Protein AF-A0A7W1CTE5-F1 (afdb_monomer_lite)

Radius of gyration: 12.7 Å; chains: 1; bounding box: 29×30×32 Å

Secondary structure (DSSP, 8-state):
--PPPPHHHHHHHHHHHHHHTTT---HHHHHHHHHHHHT--HHHHT-BS-TTT-SSBHHHHHHHHHHHHHH-SS-----

Foldseek 3Di:
DQDQDDLVSVLVLLVVQCVVVVNDDDLVSSLVSSCVVVVDDVVNQVACPDPPPDPHHPSSVSSNVSVVVVVDPDDDDDD

pLDDT: mean 76.18, std 14.21, range [36.41, 89.62]

Sequence (79 aa):
MTKVPTFDQLMNPLITALRDLGGSGSVDEIYERVIQNLKLSDDILSVLHDPEAGNQTEVYYRLAWGKTKGKTKGSMLEF

Structure (mmCIF, N/CA/C/O backbone):
data_AF-A0A7W1CTE5-F1
#
_entry.id   AF-A0A7W1CTE5-F1
#
loop_
_atom_site.group_PDB
_atom_site.id
_atom_site.type_symbol
_atom_site.label_atom_id
_atom_site.label_alt_id
_atom_site.label_comp_id
_atom_site.label_asym_id
_atom_site.label_entity_id
_atom_site.label_seq_id
_atom_site.pdbx_PDB_ins_code
_atom_site.Cartn_x
_atom_site.Cartn_y
_atom_site.Cartn_z
_atom_site.occupancy
_atom_site.B_iso_or_equiv
_atom_site.auth_seq_id
_atom_site.auth_comp_id
_atom_site.auth_asym_id
_atom_site.auth_atom_id
_atom_site.pdbx_PDB_model_num
ATOM 1 N N . MET A 1 1 ? 5.407 -18.736 -6.091 1.00 45.28 1 MET A N 1
ATOM 2 C CA . MET A 1 1 ? 5.115 -17.656 -7.056 1.00 45.28 1 MET A CA 1
ATOM 3 C C . MET A 1 1 ? 4.496 -16.513 -6.286 1.00 45.28 1 MET A C 1
ATOM 5 O O . MET A 1 1 ? 3.328 -16.598 -5.918 1.00 45.28 1 MET A O 1
ATOM 9 N N . THR A 1 2 ? 5.288 -15.500 -5.971 1.00 53.50 2 THR A N 1
ATOM 10 C CA . THR A 1 2 ? 4.826 -14.300 -5.279 1.00 53.50 2 THR A CA 1
ATOM 11 C C . THR A 1 2 ? 3.988 -13.496 -6.267 1.00 53.50 2 THR A C 1
ATOM 13 O O . THR A 1 2 ? 4.504 -12.934 -7.228 1.00 53.50 2 THR A O 1
ATOM 16 N N . LYS A 1 3 ? 2.661 -13.558 -6.130 1.00 69.88 3 LYS A N 1
ATOM 17 C CA . LYS A 1 3 ? 1.747 -12.836 -7.020 1.00 69.88 3 LYS A CA 1
ATOM 18 C C . LYS A 1 3 ? 1.532 -11.441 -6.460 1.00 69.88 3 LYS A C 1
ATOM 20 O O . LYS A 1 3 ? 0.962 -11.299 -5.381 1.00 69.88 3 LYS A O 1
ATOM 25 N N . VAL A 1 4 ? 1.961 -10.428 -7.207 1.00 75.44 4 VAL A N 1
ATOM 26 C CA . VAL A 1 4 ? 1.634 -9.038 -6.887 1.00 75.44 4 VAL A CA 1
ATOM 27 C C . VAL A 1 4 ? 0.113 -8.866 -6.963 1.00 75.44 4 VAL A C 1
ATOM 29 O O . VAL A 1 4 ? -0.476 -9.226 -7.990 1.00 75.44 4 VAL A O 1
ATOM 32 N N . PRO A 1 5 ? -0.537 -8.336 -5.912 1.00 78.44 5 PRO A N 1
ATOM 33 C CA . PRO A 1 5 ? -1.981 -8.141 -5.900 1.00 78.44 5 PRO A CA 1
ATOM 34 C C . PRO A 1 5 ? -2.409 -7.235 -7.056 1.00 78.44 5 PRO A C 1
ATOM 36 O O . PRO A 1 5 ? -1.808 -6.186 -7.306 1.00 78.44 5 PRO A O 1
ATOM 39 N N . THR A 1 6 ? -3.437 -7.659 -7.789 1.00 81.44 6 THR A N 1
ATOM 40 C CA . THR A 1 6 ? -3.983 -6.901 -8.922 1.00 81.44 6 THR A CA 1
ATOM 41 C C . THR A 1 6 ? -4.663 -5.616 -8.454 1.00 81.44 6 THR A C 1
ATOM 43 O O . THR A 1 6 ? -4.975 -5.454 -7.276 1.00 81.44 6 THR A O 1
ATOM 46 N N . PHE A 1 7 ? -4.916 -4.690 -9.384 1.00 77.94 7 PHE A N 1
ATOM 47 C CA . PHE A 1 7 ? -5.606 -3.431 -9.083 1.00 77.94 7 PHE A CA 1
ATOM 48 C C . PHE A 1 7 ? -6.927 -3.643 -8.323 1.00 77.94 7 PHE A C 1
ATOM 50 O O . PHE A 1 7 ? -7.193 -2.954 -7.342 1.00 77.94 7 PHE A O 1
ATOM 57 N N . ASP A 1 8 ? -7.712 -4.644 -8.724 1.00 79.12 8 ASP A N 1
ATOM 58 C CA . ASP A 1 8 ? -8.984 -4.994 -8.082 1.00 79.12 8 ASP A CA 1
ATOM 59 C C . ASP A 1 8 ? -8.793 -5.435 -6.619 1.00 79.12 8 ASP A C 1
ATOM 61 O O . ASP A 1 8 ? -9.489 -4.980 -5.713 1.00 79.12 8 ASP A O 1
ATOM 65 N N . GLN A 1 9 ? -7.745 -6.222 -6.353 1.00 82.62 9 GLN A N 1
ATOM 66 C CA . GLN A 1 9 ? -7.389 -6.627 -4.992 1.00 82.62 9 GLN A CA 1
ATOM 67 C C . GLN A 1 9 ? -6.862 -5.465 -4.142 1.00 82.62 9 GLN A C 1
ATOM 69 O O . GLN A 1 9 ? -6.986 -5.506 -2.920 1.00 82.62 9 GLN A O 1
ATOM 74 N N . LEU A 1 10 ? -6.292 -4.433 -4.772 1.00 83.69 10 LEU A N 1
ATOM 75 C CA . LEU A 1 10 ? -5.803 -3.226 -4.106 1.00 83.69 10 LEU A CA 1
ATOM 76 C C . LEU A 1 10 ? -6.902 -2.176 -3.874 1.00 83.69 10 LEU A C 1
ATOM 78 O O . LEU A 1 10 ? -6.731 -1.335 -2.996 1.00 83.69 10 LEU A O 1
ATOM 82 N N . MET A 1 11 ? -8.045 -2.240 -4.570 1.00 82.62 11 MET A N 1
ATOM 83 C CA . MET A 1 11 ? -9.155 -1.284 -4.407 1.00 82.62 11 MET A CA 1
ATOM 84 C C . MET A 1 11 ? -9.740 -1.281 -2.990 1.00 82.62 11 MET A C 1
ATOM 86 O O . MET A 1 11 ? -9.905 -0.216 -2.397 1.00 82.62 11 MET A O 1
ATOM 90 N N . ASN A 1 12 ? -10.029 -2.454 -2.423 1.00 85.00 12 ASN A N 1
ATOM 91 C CA . ASN A 1 12 ? -10.563 -2.556 -1.060 1.00 85.00 12 ASN A CA 1
ATOM 92 C C . ASN A 1 12 ? -9.583 -1.985 -0.008 1.00 85.00 12 ASN A C 1
ATOM 94 O O . ASN A 1 12 ? -9.981 -1.104 0.756 1.00 85.00 12 ASN A O 1
ATOM 98 N N . PRO A 1 13 ? -8.299 -2.401 0.015 1.00 86.94 13 PRO A N 1
ATOM 99 C CA . PRO A 1 13 ? -7.268 -1.803 0.862 1.00 86.94 13 PRO A CA 1
ATOM 100 C C . PRO A 1 13 ? -7.104 -0.297 0.660 1.00 86.94 13 PRO A C 1
ATOM 102 O O . PRO A 1 13 ? -6.956 0.423 1.643 1.00 86.94 13 PRO A O 1
ATOM 105 N N . LEU A 1 14 ? -7.155 0.183 -0.587 1.00 85.62 14 LEU A N 1
ATOM 106 C CA . LEU A 1 14 ? -7.050 1.601 -0.931 1.00 85.62 14 LEU A CA 1
ATOM 107 C C . LEU A 1 14 ? -8.175 2.413 -0.277 1.00 85.62 14 LEU A C 1
ATOM 109 O O . LEU A 1 14 ? -7.914 3.443 0.339 1.00 85.62 14 LEU A O 1
ATOM 113 N N . ILE A 1 15 ? -9.423 1.949 -0.388 1.00 85.62 15 ILE A N 1
ATOM 114 C CA . ILE A 1 15 ? -10.589 2.620 0.206 1.00 85.62 15 ILE A CA 1
ATOM 115 C C . ILE A 1 15 ? -10.502 2.600 1.734 1.00 85.62 15 ILE A C 1
ATOM 117 O O . ILE A 1 15 ? -10.783 3.613 2.376 1.00 85.62 15 ILE A O 1
ATOM 121 N N . THR A 1 16 ? -10.087 1.474 2.321 1.00 88.44 16 THR A N 1
ATOM 122 C CA . THR A 1 16 ? -9.867 1.367 3.769 1.00 88.44 16 THR A CA 1
ATOM 123 C C . THR A 1 16 ? -8.781 2.332 4.232 1.00 88.44 16 THR A C 1
ATOM 125 O O . THR A 1 16 ? -9.010 3.089 5.167 1.00 88.44 16 THR A O 1
ATOM 128 N N . ALA A 1 17 ? -7.643 2.386 3.536 1.00 89.31 17 ALA A N 1
ATOM 129 C CA . ALA A 1 17 ? -6.563 3.319 3.838 1.00 89.31 17 ALA A CA 1
ATOM 130 C C . ALA A 1 17 ? -7.018 4.778 3.714 1.00 89.31 17 ALA A C 1
ATOM 132 O O . ALA A 1 17 ? -6.749 5.583 4.597 1.00 89.31 17 ALA A O 1
ATOM 133 N N . LEU A 1 18 ? -7.769 5.121 2.665 1.00 86.00 18 LEU A N 1
ATOM 134 C CA . LEU A 1 18 ? -8.357 6.453 2.518 1.00 86.00 18 LEU A CA 1
ATOM 135 C C . LEU A 1 18 ? -9.292 6.796 3.680 1.00 86.00 18 LEU A C 1
ATOM 137 O O . LEU A 1 18 ? -9.240 7.914 4.181 1.00 86.00 18 LEU A O 1
ATOM 141 N N . ARG A 1 19 ? -10.133 5.854 4.123 1.00 87.69 19 ARG A N 1
ATOM 142 C CA . ARG A 1 19 ? -11.033 6.054 5.268 1.00 87.69 19 ARG A CA 1
ATOM 143 C C . ARG A 1 19 ? -10.254 6.254 6.567 1.00 87.69 19 ARG A C 1
ATOM 145 O O . ARG A 1 19 ? -10.571 7.172 7.317 1.00 87.69 19 ARG A O 1
ATOM 152 N N . ASP A 1 20 ? -9.228 5.444 6.790 1.00 87.50 20 ASP A N 1
ATOM 153 C CA . ASP A 1 20 ? -8.337 5.535 7.947 1.00 87.50 20 ASP A CA 1
ATOM 154 C C . ASP A 1 20 ? -7.561 6.859 7.998 1.00 87.50 20 ASP A C 1
ATOM 156 O O . ASP A 1 20 ? -7.290 7.380 9.078 1.00 87.50 20 ASP A O 1
ATOM 160 N N . LEU A 1 21 ? -7.215 7.409 6.831 1.00 87.06 21 LEU A N 1
ATOM 161 C CA . LEU A 1 21 ? -6.552 8.708 6.676 1.00 87.06 21 LEU A CA 1
ATOM 162 C C . LEU A 1 21 ? -7.539 9.893 6.735 1.00 87.06 21 LEU A C 1
ATOM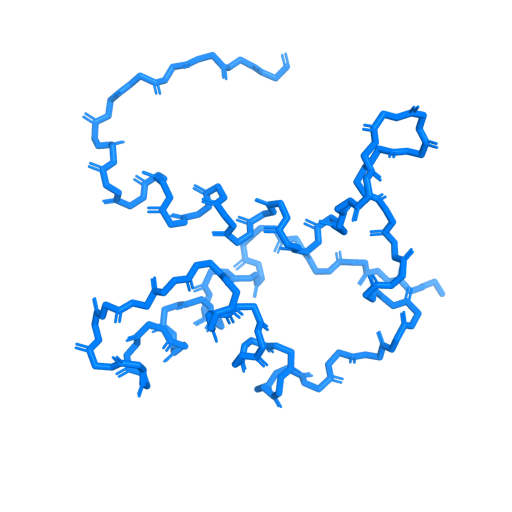 164 O O . LEU A 1 21 ? -7.162 11.026 6.460 1.00 87.06 21 LEU A O 1
ATOM 168 N N . GLY A 1 22 ? -8.814 9.664 7.069 1.00 84.94 22 GLY A N 1
ATOM 169 C CA . GLY A 1 22 ? -9.813 10.735 7.180 1.00 84.94 22 GLY A CA 1
ATOM 170 C C . GLY A 1 22 ? -10.369 11.223 5.837 1.00 84.94 22 GLY A C 1
ATOM 171 O O . GLY A 1 22 ? -10.891 12.329 5.739 1.00 84.94 22 GLY A O 1
ATOM 172 N N . GLY A 1 23 ? -10.273 10.404 4.789 1.00 77.81 23 GLY A N 1
ATOM 173 C CA . GLY A 1 23 ? -10.823 10.672 3.459 1.00 77.81 23 GLY A CA 1
ATOM 174 C C . GLY A 1 23 ? -9.900 11.466 2.535 1.00 77.81 23 GLY A C 1
ATOM 175 O O . GLY A 1 23 ? -10.266 11.733 1.390 1.00 77.81 23 GLY A O 1
ATOM 176 N N . SER A 1 24 ? -8.707 11.851 2.986 1.00 73.50 24 SER A N 1
ATOM 177 C CA . SER A 1 24 ? -7.724 12.565 2.168 1.00 73.50 24 SER A CA 1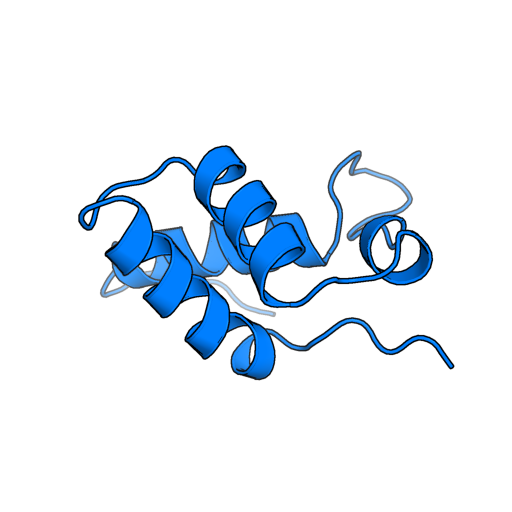
ATOM 178 C C . SER A 1 24 ? -6.313 12.204 2.609 1.00 73.50 24 SER A C 1
ATOM 180 O O . SER A 1 24 ? -5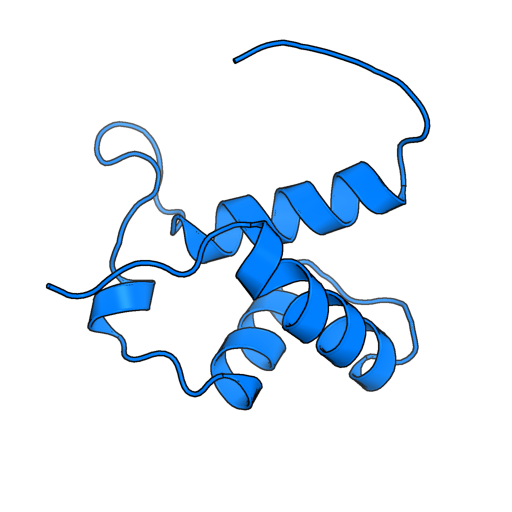.878 12.600 3.679 1.00 73.50 24 SER A O 1
ATOM 182 N N . GLY A 1 25 ? -5.608 11.460 1.758 1.00 80.56 25 GLY A N 1
ATOM 183 C CA . GLY A 1 25 ? -4.223 11.058 1.980 1.00 80.56 25 GLY A CA 1
ATOM 184 C C . GLY A 1 25 ? -3.376 11.196 0.718 1.00 80.56 25 GLY A C 1
ATOM 185 O O . GLY A 1 25 ? -3.866 11.140 -0.424 1.00 80.56 25 GLY A O 1
ATOM 186 N N . SER A 1 26 ? -2.082 11.403 0.912 1.00 85.81 26 SER A N 1
ATOM 187 C CA . SER A 1 26 ? -1.062 11.342 -0.134 1.00 85.81 26 SER A CA 1
ATOM 188 C C . SER A 1 26 ? -0.899 9.905 -0.635 1.00 85.81 26 SER A C 1
ATOM 190 O O . SER A 1 26 ? -1.320 8.961 0.025 1.00 85.81 26 SER A O 1
ATOM 192 N N . VAL A 1 27 ? -0.340 9.726 -1.836 1.00 84.50 27 VAL A N 1
ATOM 193 C CA . VAL A 1 27 ? -0.107 8.370 -2.372 1.00 84.50 27 VAL A CA 1
ATOM 194 C C . VAL A 1 27 ? 0.808 7.578 -1.442 1.00 84.50 27 VAL A C 1
ATOM 196 O O . VAL A 1 27 ? 0.504 6.426 -1.165 1.00 84.50 27 VAL A O 1
ATOM 199 N N . ASP A 1 28 ? 1.850 8.211 -0.906 1.00 87.75 28 ASP A N 1
ATOM 200 C CA . ASP A 1 28 ? 2.758 7.612 0.074 1.00 87.75 28 ASP A CA 1
ATOM 201 C C . ASP A 1 28 ? 2.045 7.183 1.361 1.00 87.75 28 ASP A C 1
ATOM 203 O O . ASP A 1 28 ? 2.154 6.028 1.755 1.00 87.75 28 ASP A O 1
ATOM 207 N N . GLU A 1 29 ? 1.217 8.047 1.957 1.00 89.44 29 GLU A N 1
ATOM 208 C CA . GLU A 1 29 ? 0.460 7.706 3.176 1.00 89.44 29 GLU A CA 1
ATOM 209 C C . GLU A 1 29 ? -0.488 6.520 2.953 1.00 89.44 29 GLU A C 1
ATOM 211 O O . GLU A 1 29 ? -0.631 5.634 3.799 1.00 89.44 29 GLU A O 1
ATOM 216 N N . ILE A 1 30 ? -1.141 6.492 1.789 1.00 88.56 30 ILE A N 1
ATOM 217 C CA . ILE A 1 30 ? -2.004 5.388 1.376 1.00 88.56 30 ILE A CA 1
ATOM 218 C C . ILE A 1 30 ? -1.171 4.122 1.169 1.00 88.56 30 ILE A C 1
ATOM 220 O O . ILE A 1 30 ? -1.575 3.060 1.629 1.00 88.56 30 ILE A O 1
ATOM 224 N N . TYR A 1 31 ? -0.029 4.221 0.490 1.00 88.56 31 TYR A N 1
ATOM 225 C CA . TYR A 1 31 ? 0.874 3.104 0.233 1.00 88.56 31 TYR A CA 1
ATOM 226 C C . TYR A 1 31 ? 1.351 2.475 1.542 1.00 88.56 31 TYR A C 1
ATOM 228 O O . TYR A 1 31 ? 1.139 1.280 1.745 1.00 88.56 31 TYR A O 1
ATOM 236 N N . GLU A 1 32 ? 1.876 3.275 2.471 1.00 89.38 32 GLU A N 1
ATOM 237 C CA . GLU A 1 32 ? 2.295 2.802 3.792 1.00 89.38 32 GLU A CA 1
ATOM 238 C C . GLU A 1 32 ? 1.145 2.125 4.540 1.00 89.38 32 GLU A C 1
ATOM 240 O O . GLU A 1 32 ? 1.301 1.017 5.061 1.00 89.38 32 GLU A O 1
ATOM 245 N N . ARG A 1 33 ? -0.046 2.736 4.538 1.00 89.62 33 ARG A N 1
ATOM 246 C CA . A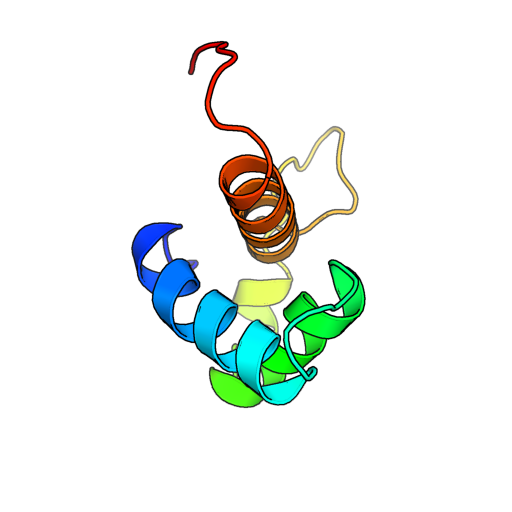RG A 1 33 ? -1.212 2.168 5.219 1.00 89.62 33 ARG A CA 1
ATOM 247 C C . ARG A 1 33 ? -1.684 0.863 4.578 1.00 89.62 33 ARG A C 1
ATOM 249 O O . ARG A 1 33 ? -2.046 -0.073 5.284 1.00 89.62 33 ARG A O 1
ATOM 256 N N . VAL A 1 34 ? -1.671 0.775 3.250 1.00 88.12 34 VAL A N 1
ATOM 257 C CA . VAL A 1 34 ? -2.042 -0.433 2.500 1.00 88.12 34 VAL A CA 1
ATOM 258 C C . VAL A 1 34 ? -1.056 -1.563 2.786 1.00 88.12 34 VAL A C 1
ATOM 260 O O . VAL A 1 34 ? -1.499 -2.683 3.043 1.00 88.12 34 VAL A O 1
ATOM 263 N N . ILE A 1 35 ? 0.249 -1.279 2.813 1.00 87.50 35 ILE A N 1
ATOM 264 C CA . ILE A 1 35 ? 1.280 -2.259 3.184 1.00 87.50 35 ILE A CA 1
ATOM 265 C C . ILE A 1 35 ? 1.054 -2.769 4.605 1.00 87.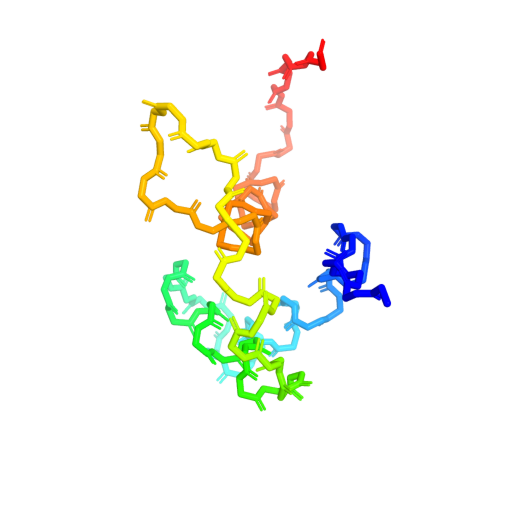50 35 ILE A C 1
ATOM 267 O O . ILE A 1 35 ? 1.072 -3.979 4.828 1.00 87.50 35 ILE A O 1
ATOM 271 N N . GLN A 1 36 ? 0.798 -1.863 5.552 1.00 86.75 36 GLN A N 1
ATOM 272 C CA . GLN A 1 36 ? 0.530 -2.213 6.947 1.00 86.75 36 GLN A CA 1
ATOM 273 C C . GLN A 1 36 ? -0.742 -3.061 7.093 1.00 86.75 36 GLN A C 1
ATOM 275 O O . GLN A 1 36 ? -0.741 -4.052 7.825 1.00 86.75 36 GLN A O 1
ATOM 280 N N . ASN A 1 37 ? -1.806 -2.715 6.364 1.00 84.81 37 ASN A N 1
ATOM 281 C CA . ASN A 1 37 ? -3.099 -3.396 6.433 1.00 84.81 37 ASN A CA 1
ATOM 282 C C . ASN A 1 37 ? -3.068 -4.788 5.784 1.00 84.81 37 ASN A C 1
ATOM 284 O O . ASN A 1 37 ? -3.616 -5.740 6.339 1.00 84.81 37 ASN A O 1
ATOM 288 N N . LEU A 1 38 ? -2.426 -4.922 4.620 1.00 83.00 38 LEU A N 1
ATOM 289 C CA . LEU A 1 38 ? -2.294 -6.197 3.905 1.00 83.00 38 LEU A CA 1
ATOM 290 C C . LEU A 1 38 ? -1.136 -7.059 4.413 1.00 83.00 38 LEU A C 1
ATOM 292 O O . LEU A 1 38 ? -1.079 -8.239 4.070 1.00 83.00 38 LEU A O 1
ATOM 296 N N . LYS A 1 39 ? -0.214 -6.479 5.194 1.00 83.62 39 LYS A N 1
ATOM 297 C CA . LYS A 1 39 ? 1.046 -7.109 5.616 1.00 83.62 39 LYS A CA 1
ATOM 298 C C . LYS A 1 39 ? 1.782 -7.736 4.429 1.00 83.62 39 LYS A C 1
ATOM 300 O O . LYS A 1 39 ? 2.181 -8.900 4.473 1.00 83.62 39 LYS A O 1
ATOM 305 N N . LEU A 1 40 ? 1.896 -6.970 3.342 1.00 81.69 40 LEU A N 1
ATOM 306 C CA . LEU A 1 40 ? 2.593 -7.420 2.139 1.00 81.69 40 LEU A CA 1
ATOM 307 C C . LEU A 1 40 ? 4.061 -7.687 2.475 1.00 81.69 40 LEU A C 1
ATOM 309 O O . LEU A 1 40 ? 4.705 -6.874 3.129 1.00 81.69 40 LEU A O 1
ATOM 313 N N . SER A 1 41 ? 4.576 -8.829 2.027 1.00 82.44 41 SER A N 1
ATOM 314 C CA . SER A 1 41 ? 5.992 -9.159 2.175 1.00 82.44 41 SER A CA 1
ATOM 315 C C . SER A 1 41 ? 6.850 -8.294 1.257 1.00 82.44 41 SER A C 1
ATOM 317 O O . SER A 1 41 ? 6.426 -7.952 0.149 1.00 82.44 41 SER A O 1
ATOM 319 N N . ASP A 1 42 ? 8.083 -8.021 1.679 1.00 79.44 42 ASP A N 1
ATOM 320 C CA . ASP A 1 42 ? 9.055 -7.227 0.920 1.00 79.44 42 ASP A CA 1
ATOM 321 C C . ASP A 1 42 ? 9.301 -7.780 -0.488 1.00 79.44 42 ASP A C 1
ATOM 323 O O . ASP A 1 42 ? 9.523 -7.014 -1.413 1.00 79.44 42 ASP A O 1
ATOM 327 N N . ASP A 1 43 ? 9.160 -9.092 -0.690 1.00 82.12 43 ASP A N 1
ATOM 328 C CA . ASP A 1 43 ? 9.267 -9.745 -2.002 1.00 82.12 43 ASP A CA 1
ATOM 329 C C . ASP A 1 43 ? 8.230 -9.213 -3.014 1.00 82.12 43 ASP A C 1
ATOM 331 O O . ASP A 1 43 ? 8.530 -9.038 -4.190 1.00 82.12 43 ASP A O 1
ATOM 335 N N . ILE A 1 44 ? 7.019 -8.878 -2.548 1.00 82.81 44 ILE A N 1
ATOM 336 C CA . ILE A 1 44 ? 5.959 -8.262 -3.365 1.00 82.81 44 ILE A CA 1
ATOM 337 C C . ILE A 1 44 ? 6.235 -6.772 -3.568 1.00 82.81 44 ILE A C 1
ATOM 339 O O . ILE A 1 44 ? 6.006 -6.239 -4.653 1.00 82.81 44 ILE A O 1
ATOM 343 N N . LEU A 1 45 ? 6.701 -6.095 -2.517 1.00 81.31 45 LEU A N 1
ATOM 344 C CA . LEU A 1 45 ? 6.994 -4.663 -2.555 1.00 81.31 45 LEU A CA 1
ATOM 345 C C . LEU A 1 45 ? 8.255 -4.358 -3.360 1.00 81.31 45 LEU A C 1
ATOM 347 O O . LEU A 1 45 ? 8.371 -3.269 -3.895 1.00 81.31 45 LEU A O 1
ATOM 351 N N . SER A 1 46 ? 9.165 -5.313 -3.515 1.00 81.00 46 SER A N 1
ATOM 352 C CA . SER A 1 46 ? 10.370 -5.170 -4.327 1.00 81.00 46 SER A CA 1
ATOM 353 C C . SER A 1 46 ? 10.111 -5.386 -5.821 1.00 81.00 46 SER A C 1
ATOM 355 O O . SER A 1 46 ? 11.033 -5.223 -6.622 1.00 81.00 46 SER A O 1
ATOM 357 N N . VAL A 1 47 ? 8.882 -5.745 -6.220 1.00 84.50 47 VAL A N 1
ATOM 358 C CA . VAL A 1 47 ? 8.524 -5.864 -7.637 1.00 84.50 47 VAL A CA 1
ATOM 359 C C . VAL A 1 47 ? 8.389 -4.470 -8.237 1.00 84.50 47 VAL A C 1
ATOM 361 O O . VAL A 1 47 ? 7.410 -3.752 -8.001 1.00 84.50 47 VAL A O 1
ATOM 364 N N . LEU A 1 48 ? 9.396 -4.095 -9.021 1.00 80.56 48 LEU A N 1
ATOM 365 C CA . LEU A 1 48 ? 9.404 -2.861 -9.794 1.00 80.56 48 LEU A CA 1
ATOM 366 C C . LEU A 1 48 ? 8.338 -2.920 -10.888 1.00 80.56 48 LEU A C 1
ATOM 368 O O . LEU A 1 48 ? 8.141 -3.959 -11.518 1.00 80.56 48 LEU A O 1
ATOM 372 N N . HIS A 1 49 ? 7.651 -1.797 -11.094 1.00 78.56 49 HIS A N 1
ATOM 373 C CA . HIS A 1 49 ? 6.716 -1.643 -12.207 1.00 78.56 49 HIS A CA 1
ATOM 374 C C . HIS A 1 49 ? 7.464 -1.656 -13.543 1.00 78.56 49 HIS A C 1
ATOM 376 O O . HIS A 1 49 ? 7.069 -2.354 -14.471 1.00 78.56 49 HIS A O 1
ATOM 382 N N . ASP A 1 50 ? 8.568 -0.909 -13.604 1.00 75.56 50 ASP A N 1
ATOM 383 C CA . ASP A 1 50 ? 9.406 -0.794 -14.788 1.00 75.56 50 ASP A CA 1
ATOM 384 C C . ASP A 1 50 ? 10.882 -0.959 -14.389 1.00 75.56 50 ASP A C 1
ATOM 386 O O . ASP A 1 50 ? 11.415 -0.107 -13.671 1.00 75.56 50 ASP A O 1
ATOM 390 N N .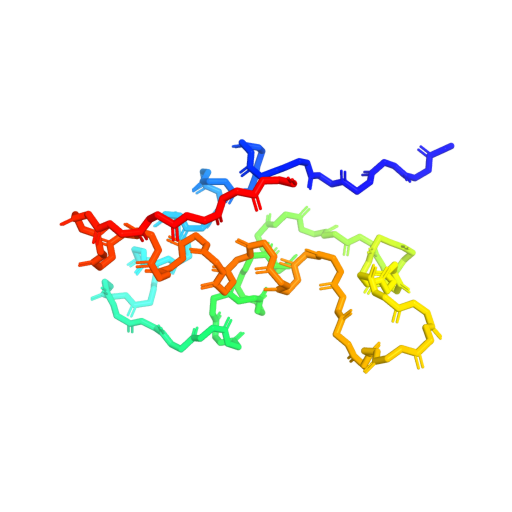 PRO A 1 51 ? 11.547 -2.055 -14.793 1.00 68.94 51 PRO A N 1
ATOM 391 C CA . PRO A 1 51 ? 12.936 -2.313 -14.429 1.00 68.94 51 PRO A CA 1
ATOM 392 C C . PRO A 1 51 ? 13.942 -1.411 -15.163 1.00 68.94 51 PRO A C 1
ATOM 394 O O . PRO A 1 51 ? 15.102 -1.363 -14.755 1.00 68.94 51 PRO A O 1
ATOM 397 N N . GLU A 1 52 ? 13.531 -0.709 -16.224 1.00 70.81 52 GLU A N 1
ATOM 398 C CA . GLU A 1 52 ? 14.411 0.113 -17.065 1.00 70.81 52 GLU A CA 1
ATOM 399 C C . GLU A 1 52 ? 14.257 1.620 -16.786 1.00 70.81 52 GLU A C 1
ATOM 401 O O . GLU A 1 52 ? 15.217 2.376 -16.943 1.00 70.81 52 GLU A O 1
ATOM 406 N N . ALA A 1 53 ? 13.080 2.063 -16.332 1.00 60.78 53 ALA A N 1
ATOM 407 C CA . ALA A 1 53 ? 12.729 3.478 -16.203 1.00 60.78 53 ALA A CA 1
ATOM 408 C C . ALA A 1 53 ? 12.224 3.909 -14.811 1.00 60.78 53 ALA A C 1
ATOM 410 O O . ALA A 1 53 ? 12.142 5.112 -14.548 1.00 60.78 53 ALA A O 1
ATOM 411 N N . GLY A 1 54 ? 11.874 2.983 -13.907 1.00 61.47 54 GLY A N 1
ATOM 412 C CA . GLY A 1 54 ? 11.117 3.317 -12.696 1.00 61.47 54 GLY A CA 1
ATOM 413 C C . GLY A 1 54 ? 11.719 2.811 -11.387 1.00 61.47 54 GLY A C 1
ATOM 414 O O . GLY A 1 54 ? 11.786 1.616 -11.139 1.00 61.47 54 GLY A O 1
ATOM 415 N N . ASN A 1 55 ? 11.998 3.725 -10.451 1.00 69.19 55 ASN A N 1
ATOM 416 C CA . ASN A 1 55 ? 12.272 3.376 -9.045 1.00 69.19 55 ASN A CA 1
ATOM 417 C C . ASN A 1 55 ? 10.979 3.147 -8.228 1.00 69.19 55 ASN A C 1
ATOM 419 O O . ASN A 1 55 ? 10.953 3.329 -7.013 1.00 69.19 55 ASN A O 1
ATOM 423 N N . GLN A 1 56 ? 9.869 2.850 -8.909 1.00 77.56 56 GLN A N 1
ATOM 424 C CA . GLN A 1 56 ? 8.542 2.730 -8.315 1.00 77.56 56 GLN A CA 1
ATOM 425 C C . GLN A 1 56 ? 8.050 1.294 -8.428 1.00 77.56 56 GLN A C 1
ATOM 427 O O . GLN A 1 56 ? 8.222 0.622 -9.447 1.00 77.56 56 GLN A O 1
ATOM 432 N N . THR A 1 57 ? 7.415 0.830 -7.363 1.00 85.38 57 THR A N 1
ATOM 433 C CA . THR A 1 57 ? 6.906 -0.533 -7.272 1.00 85.38 57 THR A CA 1
ATOM 434 C C . THR A 1 57 ? 5.568 -0.626 -7.993 1.00 85.38 57 THR A C 1
ATOM 436 O O . THR A 1 57 ? 4.804 0.341 -8.066 1.00 85.38 57 THR A O 1
ATOM 439 N N . GLU A 1 58 ? 5.255 -1.808 -8.508 1.00 84.69 58 GLU A N 1
ATOM 440 C CA . GLU A 1 58 ? 3.979 -2.085 -9.173 1.00 84.69 58 GLU A CA 1
ATOM 441 C C . GLU A 1 58 ? 2.782 -1.765 -8.249 1.00 84.69 58 GLU A C 1
ATOM 443 O O . GLU A 1 58 ? 1.757 -1.228 -8.674 1.00 84.69 58 GLU A O 1
ATOM 448 N N . VAL A 1 59 ? 2.931 -2.023 -6.945 1.00 84.38 59 VAL A N 1
ATOM 449 C CA . VAL A 1 59 ? 1.922 -1.685 -5.930 1.00 84.38 59 VAL A CA 1
ATOM 450 C C . VAL A 1 59 ? 1.763 -0.168 -5.792 1.00 84.38 59 VAL A C 1
ATOM 452 O O . VAL A 1 59 ? 0.633 0.322 -5.808 1.00 84.38 59 VAL A O 1
ATOM 455 N N . TYR A 1 60 ? 2.867 0.582 -5.698 1.00 86.12 60 TYR A N 1
ATOM 456 C CA . TYR A 1 60 ? 2.832 2.044 -5.587 1.00 86.12 60 TYR A CA 1
ATOM 457 C C . TYR A 1 60 ? 2.150 2.678 -6.804 1.00 86.12 60 TYR A C 1
ATOM 459 O O . TYR A 1 60 ? 1.232 3.488 -6.649 1.00 86.12 60 TYR A O 1
ATOM 467 N N . TYR A 1 61 ? 2.530 2.248 -8.011 1.00 85.38 61 TYR A N 1
ATOM 468 C CA . TYR A 1 61 ? 1.942 2.731 -9.259 1.00 85.38 61 TYR A CA 1
ATOM 469 C C . TYR A 1 61 ? 0.423 2.507 -9.295 1.00 85.38 61 TYR A C 1
ATOM 471 O O . TYR A 1 61 ? -0.345 3.445 -9.519 1.00 85.38 61 TYR A O 1
ATOM 479 N N . ARG A 1 62 ? -0.038 1.288 -8.985 1.00 85.38 62 ARG A N 1
ATOM 480 C CA . ARG A 1 62 ? -1.471 0.940 -8.985 1.00 85.38 62 ARG A CA 1
ATOM 481 C C . ARG A 1 62 ? -2.279 1.772 -7.987 1.00 85.38 62 ARG A C 1
ATOM 483 O O . ARG A 1 62 ? -3.391 2.193 -8.312 1.00 85.38 62 ARG A O 1
ATOM 490 N N . LEU A 1 63 ? -1.736 2.047 -6.800 1.00 84.88 63 LEU A N 1
ATOM 491 C CA . LEU A 1 63 ? -2.399 2.890 -5.797 1.00 84.88 63 LEU A CA 1
ATOM 492 C C . LEU A 1 63 ? -2.437 4.364 -6.221 1.00 84.88 63 LEU A C 1
ATOM 494 O O . LEU A 1 63 ? -3.486 5.008 -6.111 1.00 84.88 63 LEU A O 1
ATOM 498 N N . ALA A 1 64 ? -1.331 4.886 -6.759 1.00 84.50 64 ALA A N 1
ATOM 499 C CA . ALA A 1 64 ? -1.258 6.241 -7.305 1.00 84.50 64 ALA A CA 1
ATOM 500 C C . ALA A 1 64 ? -2.291 6.455 -8.421 1.00 84.50 64 ALA A C 1
ATOM 502 O O . ALA A 1 64 ? -3.002 7.469 -8.471 1.00 84.50 64 ALA A O 1
ATOM 503 N N . TRP A 1 65 ? -2.426 5.448 -9.279 1.00 79.38 65 TRP A N 1
ATOM 504 C CA . TRP A 1 65 ? -3.376 5.440 -10.377 1.00 79.38 65 TRP A CA 1
ATOM 505 C C . TRP A 1 65 ? -4.824 5.331 -9.887 1.00 79.38 65 TRP A C 1
ATOM 507 O O . TRP A 1 65 ? -5.681 6.096 -10.330 1.00 79.38 65 TRP A O 1
ATOM 517 N N . GLY A 1 66 ? -5.099 4.464 -8.904 1.00 79.31 66 GLY A N 1
ATOM 518 C CA . GLY A 1 66 ? -6.419 4.324 -8.277 1.00 79.31 66 GLY A CA 1
ATOM 519 C C . GLY A 1 66 ? -6.914 5.617 -7.627 1.00 79.31 66 GLY A C 1
ATOM 520 O O . GLY A 1 66 ? -8.063 6.017 -7.829 1.00 79.31 66 GLY A O 1
ATOM 521 N N . LYS A 1 67 ? -6.028 6.338 -6.930 1.00 73.88 67 LYS A N 1
ATOM 522 C CA . LYS A 1 67 ? -6.328 7.668 -6.377 1.00 73.88 67 LYS A CA 1
ATOM 523 C C . LYS A 1 67 ? -6.686 8.678 -7.473 1.00 73.88 67 LYS A C 1
ATOM 525 O O . LYS A 1 67 ? -7.647 9.434 -7.324 1.00 73.88 67 LYS A O 1
ATOM 530 N N . THR A 1 68 ? -5.928 8.695 -8.570 1.00 70.12 68 THR A N 1
ATOM 531 C CA . THR A 1 68 ? -6.156 9.626 -9.690 1.00 70.12 68 THR A CA 1
ATOM 532 C C . THR A 1 68 ? -7.467 9.315 -10.413 1.00 70.12 68 THR A C 1
ATOM 534 O O . THR A 1 68 ? -8.267 10.218 -10.650 1.00 70.12 68 THR A O 1
ATOM 537 N N . LYS A 1 69 ? -7.761 8.034 -10.667 1.00 64.56 69 LYS A N 1
ATOM 538 C CA . LYS A 1 69 ? -9.035 7.581 -11.253 1.00 64.56 69 LYS A CA 1
ATOM 539 C C . LYS A 1 69 ? -10.253 7.949 -10.407 1.00 64.56 69 LYS A C 1
ATOM 541 O O . LYS A 1 69 ? -11.290 8.278 -10.971 1.00 64.56 69 LYS A O 1
ATOM 546 N N . GLY A 1 70 ? -10.125 7.971 -9.079 1.00 54.94 70 GLY A N 1
ATOM 547 C CA . GLY A 1 70 ? -11.183 8.459 -8.186 1.00 54.94 70 GLY A CA 1
ATOM 548 C C . GLY A 1 70 ? -11.475 9.960 -8.326 1.00 54.94 70 GLY A C 1
ATOM 549 O O . GLY A 1 70 ? -12.608 10.385 -8.105 1.00 54.94 70 GLY A O 1
ATOM 550 N N . LYS A 1 71 ? -10.484 10.767 -8.730 1.00 51.25 71 LYS A N 1
ATOM 551 C CA . LYS A 1 71 ? -10.661 12.204 -9.012 1.00 51.25 71 LYS A CA 1
ATOM 552 C C . LYS A 1 71 ? -11.170 12.480 -10.426 1.00 51.25 71 LYS A C 1
ATOM 554 O O . LYS A 1 71 ? -11.870 13.467 -10.638 1.00 51.25 71 LYS A O 1
ATOM 559 N N . THR A 1 72 ? -10.832 11.622 -11.381 1.00 42.12 72 THR A N 1
ATOM 560 C CA . THR A 1 72 ? -11.028 11.891 -12.804 1.00 42.12 72 THR A CA 1
ATOM 561 C C . THR A 1 72 ? -12.179 11.051 -13.362 1.00 42.12 72 THR A C 1
ATOM 563 O O . THR A 1 72 ? -11.979 9.993 -13.958 1.00 42.12 72 THR A O 1
ATOM 566 N N . LYS A 1 73 ? -13.420 11.538 -13.215 1.00 48.97 73 LYS A N 1
ATOM 567 C CA . LYS A 1 73 ? -14.511 11.173 -14.138 1.00 48.97 73 LYS A CA 1
ATOM 568 C C . LYS A 1 73 ? -14.145 11.719 -15.530 1.00 48.97 73 LYS A C 1
ATOM 570 O O . LYS A 1 73 ? -14.505 12.840 -15.864 1.00 48.97 73 LYS A O 1
ATOM 575 N N . GLY A 1 74 ? -13.427 10.928 -16.325 1.00 50.50 74 GLY A N 1
ATOM 576 C CA . GLY A 1 74 ? -13.198 11.175 -17.755 1.00 50.50 74 GLY A CA 1
ATOM 577 C C . GLY A 1 74 ? -11.771 11.586 -18.131 1.00 50.50 74 GLY A C 1
ATOM 578 O O . GLY A 1 74 ? -11.243 12.548 -17.585 1.00 50.50 74 GLY A O 1
ATOM 579 N N . SER A 1 75 ? -11.226 10.895 -19.142 1.00 44.72 75 SER A N 1
ATOM 580 C CA . SER A 1 75 ? -9.901 11.011 -19.807 1.00 44.72 75 SER A CA 1
ATOM 581 C C . SER A 1 75 ? -8.982 9.837 -19.426 1.00 44.72 75 SER A C 1
ATOM 583 O O . SER A 1 75 ? -8.423 9.827 -18.336 1.00 44.72 75 SER A O 1
ATOM 585 N N . MET A 1 76 ? -9.035 8.682 -20.105 1.00 49.75 76 MET A N 1
ATOM 586 C CA . MET A 1 76 ? -8.634 8.339 -21.491 1.00 49.75 76 MET A CA 1
ATOM 587 C C . MET A 1 76 ? -7.125 8.072 -21.618 1.00 49.75 76 MET A C 1
ATOM 589 O O . MET A 1 76 ? -6.336 8.784 -21.006 1.00 49.75 76 MET A O 1
ATOM 593 N N . LEU A 1 77 ? -6.800 7.083 -22.467 1.00 36.41 77 LEU A N 1
ATOM 594 C CA . LEU A 1 77 ? -5.491 6.555 -22.893 1.00 36.41 77 LEU A CA 1
ATOM 595 C C . LEU A 1 77 ? -5.092 5.285 -22.124 1.00 36.41 77 LEU A C 1
ATOM 597 O O . LEU A 1 77 ? -4.678 5.351 -20.972 1.00 36.41 77 LEU A O 1
ATOM 601 N N . GLU A 1 78 ? -5.618 4.136 -22.565 1.00 37.75 78 GLU A N 1
ATOM 602 C CA . GLU A 1 78 ? -5.097 3.244 -23.633 1.00 37.75 78 GLU A CA 1
ATOM 603 C C . GLU A 1 78 ? -3.964 2.375 -23.064 1.00 37.75 78 GLU A C 1
ATOM 605 O O . GLU A 1 78 ? -2.979 2.890 -22.539 1.00 37.75 78 GLU A O 1
ATOM 610 N N . PHE A 1 79 ? -4.213 1.064 -23.084 1.00 41.75 79 PHE A N 1
ATOM 611 C CA . PHE A 1 79 ? -3.270 0.004 -22.734 1.00 41.75 79 PHE A CA 1
ATOM 612 C C . PHE A 1 79 ? -2.227 -0.172 -23.836 1.00 41.75 79 PHE A C 1
ATOM 614 O O . PHE A 1 79 ? -2.580 0.085 -25.010 1.00 41.75 79 PHE A O 1
#